Protein AF-A0A7S1X6E5-F1 (afdb_monomer_lite)

Structure (mmCIF, N/CA/C/O backbone):
data_AF-A0A7S1X6E5-F1
#
_entry.id   AF-A0A7S1X6E5-F1
#
loop_
_atom_site.group_PDB
_atom_site.id
_atom_site.type_symbol
_atom_site.label_atom_id
_atom_s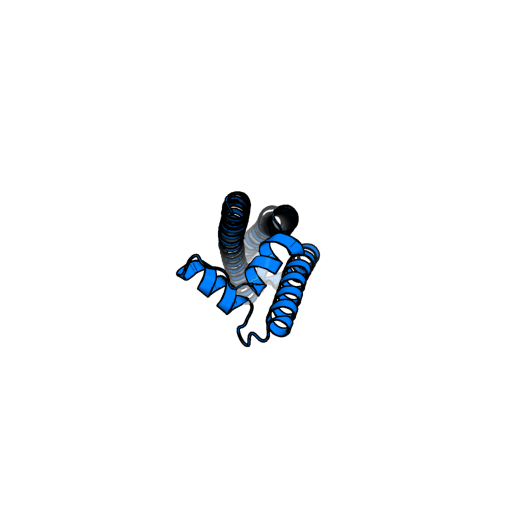ite.label_alt_id
_atom_site.label_comp_id
_atom_site.label_asym_id
_atom_site.label_entity_id
_atom_site.label_seq_id
_atom_site.pdbx_PDB_ins_code
_atom_site.Cartn_x
_atom_site.Cartn_y
_atom_site.Cartn_z
_atom_site.occupancy
_atom_site.B_iso_or_equiv
_atom_site.auth_seq_id
_atom_site.auth_comp_id
_atom_site.auth_asym_id
_atom_site.auth_atom_id
_atom_site.pdbx_PDB_model_num
ATOM 1 N N . ALA A 1 1 ? -12.895 2.645 -1.079 1.00 77.62 1 ALA A N 1
ATOM 2 C CA . ALA A 1 1 ? -11.666 2.119 -0.447 1.00 77.62 1 ALA A CA 1
ATOM 3 C C . ALA A 1 1 ? -11.261 0.731 -0.968 1.00 77.62 1 ALA A C 1
ATOM 5 O O . ALA A 1 1 ? -10.376 0.676 -1.809 1.00 77.62 1 ALA A O 1
ATOM 6 N N . GLN A 1 2 ? -11.901 -0.381 -0.567 1.00 82.31 2 GLN A N 1
ATOM 7 C CA . GLN A 1 2 ? -11.442 -1.741 -0.936 1.00 82.31 2 GLN A CA 1
ATOM 8 C C . GLN A 1 2 ? -11.396 -1.995 -2.454 1.00 82.31 2 GLN A C 1
ATOM 10 O O . GLN A 1 2 ? -10.388 -2.471 -2.970 1.00 82.31 2 GLN A O 1
ATOM 15 N N . GLN A 1 3 ? -12.449 -1.619 -3.186 1.00 83.88 3 GLN A N 1
ATOM 16 C CA . GLN A 1 3 ? -12.477 -1.740 -4.651 1.00 83.88 3 GLN A CA 1
ATOM 17 C C . GLN A 1 3 ? -11.415 -0.861 -5.332 1.00 83.88 3 GLN A C 1
ATOM 19 O O . GLN A 1 3 ? -10.793 -1.283 -6.303 1.00 83.88 3 GLN A O 1
ATOM 24 N N . GLN A 1 4 ? -11.174 0.345 -4.807 1.00 88.50 4 GLN A N 1
ATOM 25 C CA . GLN A 1 4 ? -10.169 1.271 -5.344 1.00 88.50 4 GLN A CA 1
ATOM 26 C C . GLN A 1 4 ? -8.751 0.731 -5.138 1.00 88.50 4 GLN A C 1
ATOM 28 O O . GLN A 1 4 ? -7.980 0.687 -6.092 1.00 88.50 4 GLN A O 1
ATOM 33 N N . TRP A 1 5 ? -8.442 0.243 -3.932 1.00 90.31 5 TRP A N 1
ATOM 34 C CA . TRP A 1 5 ? -7.178 -0.429 -3.633 1.00 90.31 5 TRP A CA 1
ATOM 35 C C . TRP A 1 5 ? -6.959 -1.650 -4.528 1.00 90.31 5 TRP A C 1
ATOM 37 O O . TRP A 1 5 ? -5.914 -1.761 -5.166 1.00 90.31 5 TRP A O 1
ATOM 47 N N . GLY A 1 6 ? -7.968 -2.519 -4.649 1.00 90.31 6 GLY A N 1
ATOM 48 C CA . GLY A 1 6 ? -7.906 -3.690 -5.525 1.00 90.31 6 GLY A CA 1
ATOM 49 C C . GLY A 1 6 ? -7.638 -3.316 -6.984 1.00 90.31 6 GLY A C 1
ATOM 50 O O . GLY A 1 6 ? -6.758 -3.894 -7.616 1.00 90.31 6 GLY A O 1
ATOM 51 N N . ALA A 1 7 ? -8.322 -2.294 -7.505 1.00 92.25 7 ALA A N 1
ATOM 52 C CA . ALA A 1 7 ? -8.106 -1.807 -8.865 1.00 92.25 7 ALA A CA 1
ATOM 53 C C . ALA A 1 7 ? -6.710 -1.185 -9.064 1.00 92.25 7 ALA A C 1
ATOM 55 O O . ALA A 1 7 ? -6.088 -1.391 -10.107 1.00 92.25 7 ALA A O 1
ATOM 56 N N . ALA A 1 8 ? -6.200 -0.430 -8.086 1.00 92.88 8 ALA A N 1
ATOM 57 C CA . ALA A 1 8 ? -4.856 0.141 -8.146 1.00 92.88 8 ALA A CA 1
ATOM 58 C C . ALA A 1 8 ? -3.782 -0.955 -8.139 1.00 92.88 8 ALA A C 1
ATOM 60 O O . ALA A 1 8 ? -2.893 -0.943 -8.992 1.00 92.88 8 ALA A O 1
ATOM 61 N N . MET A 1 9 ? -3.905 -1.937 -7.245 1.00 93.62 9 MET A N 1
ATOM 62 C CA . MET A 1 9 ? -2.971 -3.058 -7.169 1.00 93.62 9 MET A CA 1
ATOM 63 C C . MET A 1 9 ? -3.043 -3.954 -8.402 1.00 93.62 9 MET A C 1
ATOM 65 O O . MET A 1 9 ? -1.997 -4.348 -8.902 1.00 93.62 9 MET A O 1
ATOM 69 N N . ALA A 1 10 ? -4.227 -4.179 -8.978 1.00 94.56 10 ALA A N 1
ATOM 70 C CA . ALA A 1 10 ? -4.359 -4.909 -10.239 1.00 94.56 10 ALA A CA 1
ATOM 71 C C . ALA A 1 10 ? -3.573 -4.243 -11.382 1.00 94.56 10 ALA A C 1
ATOM 73 O O . ALA A 1 10 ? -2.907 -4.927 -12.154 1.00 94.56 10 ALA A O 1
ATOM 74 N N . ARG A 1 11 ? -3.577 -2.904 -11.466 1.00 93.62 11 ARG A N 1
ATOM 75 C CA . ARG A 1 11 ? -2.778 -2.165 -12.464 1.00 93.62 11 ARG A CA 1
ATOM 76 C C . ARG A 1 11 ? -1.276 -2.309 -12.234 1.00 93.62 11 ARG A C 1
ATOM 78 O O . ARG A 1 11 ? -0.522 -2.405 -13.199 1.00 93.62 11 ARG A O 1
ATOM 85 N N . VAL A 1 12 ? -0.845 -2.303 -10.974 1.00 93.50 12 VAL A N 1
ATOM 86 C CA . VAL A 1 12 ? 0.561 -2.513 -10.604 1.00 93.50 12 VAL A CA 1
ATOM 87 C C . VAL A 1 12 ? 0.990 -3.938 -10.960 1.00 93.50 12 VAL A C 1
ATOM 89 O O . VAL A 1 12 ? 1.981 -4.118 -11.663 1.00 93.50 12 VAL A O 1
ATOM 92 N N . SER A 1 13 ? 0.206 -4.939 -10.560 1.00 94.25 13 SER A N 1
ATOM 93 C CA . SER A 1 13 ? 0.445 -6.349 -10.877 1.00 94.25 13 SER A CA 1
ATOM 94 C C . SER A 1 13 ? 0.489 -6.601 -12.379 1.00 94.25 13 SER A C 1
ATOM 96 O O . SER A 1 13 ? 1.370 -7.315 -12.846 1.00 94.25 13 SER A O 1
ATOM 98 N N . GLU A 1 14 ? -0.400 -5.973 -13.149 1.00 95.31 14 GLU A N 1
ATOM 99 C CA . GLU A 1 14 ? -0.394 -6.090 -14.605 1.00 95.31 14 GLU A CA 1
ATOM 100 C C . GLU A 1 14 ? 0.908 -5.558 -15.211 1.00 95.31 14 GLU A C 1
ATOM 102 O O . GLU A 1 14 ? 1.499 -6.190 -16.083 1.00 95.31 14 GLU A O 1
ATOM 107 N N . LYS A 1 15 ? 1.428 -4.434 -14.709 1.00 93.69 15 LYS A N 1
ATOM 108 C CA . LYS A 1 15 ? 2.708 -3.890 -15.181 1.00 93.69 15 LYS A CA 1
ATOM 109 C C . LYS A 1 15 ? 3.893 -4.785 -14.825 1.00 93.69 15 LYS A C 1
ATOM 111 O O . LYS A 1 15 ? 4.789 -4.938 -15.652 1.00 93.69 15 LYS A O 1
ATOM 116 N N . TRP A 1 16 ? 3.879 -5.430 -13.662 1.00 93.50 16 TRP A N 1
ATOM 117 C CA . TRP A 1 16 ? 4.898 -6.422 -13.305 1.00 93.50 16 TRP A CA 1
ATOM 118 C C . TRP A 1 16 ? 4.792 -7.715 -14.103 1.00 93.50 16 TRP A C 1
ATOM 120 O O . TRP A 1 16 ? 5.817 -8.304 -14.434 1.00 93.50 16 TRP A O 1
ATOM 130 N N . ARG A 1 17 ? 3.578 -8.120 -14.483 1.00 93.75 17 ARG A N 1
ATOM 131 C CA . ARG A 1 17 ? 3.357 -9.241 -15.399 1.00 93.75 17 ARG A CA 1
ATOM 132 C C . ARG A 1 17 ? 3.916 -8.940 -16.789 1.00 93.75 17 ARG A C 1
ATOM 134 O O . ARG A 1 17 ? 4.569 -9.795 -17.375 1.00 93.75 17 ARG A O 1
ATOM 141 N N . VAL A 1 18 ? 3.719 -7.718 -17.287 1.00 94.06 18 VAL A N 1
ATOM 142 C CA . VAL A 1 18 ? 4.334 -7.262 -18.543 1.00 94.06 18 VAL A CA 1
ATOM 143 C C . VAL A 1 18 ? 5.860 -7.277 -18.440 1.00 94.06 18 VAL A C 1
ATOM 145 O O . VAL A 1 18 ? 6.508 -7.803 -19.336 1.00 94.06 18 VAL A O 1
ATOM 148 N N . LEU A 1 19 ? 6.441 -6.776 -17.342 1.00 93.31 19 LEU A N 1
ATOM 149 C CA . LEU A 1 19 ? 7.891 -6.852 -17.122 1.00 93.31 19 LEU A CA 1
ATOM 150 C C . LEU A 1 19 ? 8.387 -8.306 -17.119 1.00 93.31 19 LEU A C 1
ATOM 152 O O . LEU A 1 19 ? 9.386 -8.598 -17.762 1.00 93.31 19 LEU A O 1
ATOM 156 N N . ALA A 1 20 ? 7.675 -9.225 -16.464 1.00 92.62 20 ALA A N 1
ATOM 157 C CA . ALA A 1 20 ? 8.031 -10.642 -16.484 1.00 92.62 20 ALA A CA 1
ATOM 158 C C . ALA A 1 20 ? 8.052 -11.222 -17.911 1.00 92.62 20 ALA A C 1
ATOM 160 O O . ALA A 1 20 ? 8.963 -11.976 -18.236 1.00 92.62 20 ALA A O 1
ATOM 161 N N . GLY A 1 21 ? 7.104 -10.831 -18.771 1.00 92.62 21 GLY A N 1
ATOM 162 C CA . GLY A 1 21 ? 7.115 -11.200 -20.192 1.00 92.62 21 GLY A CA 1
ATOM 163 C C . GLY A 1 21 ? 8.331 -10.641 -20.935 1.00 92.62 21 GLY A C 1
ATOM 164 O O . GLY A 1 21 ? 9.054 -11.392 -21.577 1.00 92.62 21 GLY A O 1
ATOM 165 N N . VAL A 1 22 ? 8.637 -9.352 -20.753 1.00 92.00 22 VAL A N 1
ATOM 166 C CA . VAL A 1 22 ? 9.807 -8.709 -21.386 1.00 92.00 22 VAL A CA 1
ATOM 167 C C . VAL A 1 22 ? 11.126 -9.363 -20.957 1.00 92.00 22 VAL A C 1
ATOM 169 O O . VAL A 1 22 ? 12.051 -9.469 -21.762 1.00 92.00 22 VAL A O 1
ATOM 172 N N . LEU A 1 23 ? 11.230 -9.812 -19.702 1.00 92.12 23 LEU A N 1
ATOM 173 C CA . LEU A 1 23 ? 12.399 -10.547 -19.211 1.00 92.12 23 LEU A CA 1
ATOM 174 C C . LEU A 1 23 ? 12.542 -11.908 -19.905 1.00 92.12 23 LEU A C 1
ATOM 176 O O . LEU A 1 23 ? 13.645 -12.259 -20.324 1.00 92.12 23 LEU A O 1
ATOM 180 N N . GLN A 1 24 ? 11.435 -12.631 -20.091 1.00 90.94 24 GLN A N 1
ATOM 181 C CA . GLN A 1 24 ? 11.423 -13.901 -20.822 1.00 90.94 24 GLN A CA 1
ATOM 182 C C . GLN A 1 24 ? 11.818 -13.719 -22.292 1.00 90.94 24 GLN A C 1
ATOM 184 O O . GLN A 1 24 ? 12.614 -14.506 -22.800 1.00 90.94 24 GLN A O 1
ATOM 189 N N . ASP A 1 25 ? 11.348 -12.651 -22.943 1.00 90.31 25 ASP A N 1
ATOM 190 C CA . ASP A 1 25 ? 11.708 -12.328 -24.331 1.00 90.31 25 ASP A CA 1
ATOM 191 C C . ASP A 1 25 ? 13.217 -12.070 -24.498 1.00 90.31 25 ASP A C 1
ATOM 193 O O . ASP A 1 25 ? 13.788 -12.336 -25.554 1.00 90.31 25 ASP A O 1
ATOM 197 N N . HIS A 1 26 ? 13.887 -11.599 -23.441 1.00 88.00 26 HIS A N 1
ATOM 198 C CA . HIS A 1 26 ? 15.342 -11.403 -23.396 1.00 88.00 26 HIS A CA 1
ATOM 199 C C . HIS A 1 26 ? 16.107 -12.625 -22.854 1.00 88.00 26 HIS A C 1
ATOM 201 O O . HIS A 1 26 ? 17.291 -12.512 -22.539 1.00 88.00 26 HIS A O 1
ATOM 207 N N . ALA A 1 27 ? 15.447 -13.783 -22.733 1.00 87.75 27 ALA A N 1
ATOM 208 C CA . ALA A 1 27 ? 15.997 -15.026 -22.187 1.00 87.75 27 ALA A CA 1
ATOM 209 C C . ALA A 1 27 ? 16.574 -14.895 -20.759 1.00 87.75 27 ALA A C 1
ATOM 211 O O . ALA A 1 27 ? 17.464 -15.652 -20.365 1.00 87.75 27 ALA A O 1
ATOM 212 N N . LEU A 1 28 ? 16.060 -13.949 -19.965 1.00 85.12 28 LEU A N 1
ATOM 213 C CA . LEU A 1 28 ? 16.429 -13.786 -18.560 1.00 85.12 28 LEU A CA 1
ATOM 214 C C . LEU A 1 28 ? 15.551 -14.680 -17.677 1.00 85.12 28 LEU A C 1
ATOM 216 O O . LEU A 1 28 ? 14.327 -14.699 -17.799 1.00 85.12 28 LEU A O 1
ATOM 220 N N . THR A 1 29 ? 16.175 -15.400 -16.743 1.00 85.81 29 THR A N 1
ATOM 221 C CA . THR A 1 29 ? 15.478 -16.252 -15.759 1.00 85.81 29 THR A CA 1
ATOM 222 C C . THR A 1 29 ? 15.172 -15.527 -14.446 1.00 85.81 29 THR A C 1
ATOM 224 O O . THR A 1 29 ? 14.626 -16.129 -13.520 1.00 85.81 29 THR A O 1
ATOM 227 N N . SER A 1 30 ? 15.564 -14.258 -14.323 1.00 88.69 30 SER A N 1
ATOM 228 C CA . SER A 1 30 ? 15.364 -13.444 -13.127 1.00 88.69 30 SER A CA 1
ATOM 229 C C . SER A 1 30 ? 13.913 -12.980 -12.995 1.00 88.69 30 SER A C 1
ATOM 231 O O . SER A 1 30 ? 13.207 -12.714 -13.967 1.00 88.69 30 SER A O 1
ATOM 233 N N . SER A 1 31 ? 13.446 -12.871 -11.754 1.00 92.06 31 SER A N 1
ATOM 234 C CA . SER A 1 31 ? 12.139 -12.282 -11.459 1.00 92.06 31 SER A CA 1
ATOM 235 C C . SER A 1 31 ? 12.179 -10.748 -11.566 1.00 92.06 31 SER A C 1
ATOM 237 O O . SER A 1 31 ? 13.219 -10.141 -11.294 1.00 92.06 31 SER A O 1
ATOM 239 N N . PRO A 1 32 ? 11.037 -10.084 -11.839 1.00 92.38 32 PRO A N 1
ATOM 240 C CA . PRO A 1 32 ? 10.933 -8.622 -11.813 1.00 92.38 32 PRO A CA 1
ATOM 241 C C . PRO A 1 32 ? 11.480 -7.979 -10.531 1.00 92.38 32 PRO A C 1
ATOM 243 O O . PRO A 1 32 ? 12.107 -6.924 -10.576 1.00 92.38 32 PRO A O 1
ATOM 246 N N . GLN A 1 33 ? 11.269 -8.626 -9.380 1.00 93.44 33 GLN A N 1
ATOM 247 C CA . GLN A 1 33 ? 11.783 -8.156 -8.095 1.00 93.44 33 GLN A CA 1
ATOM 248 C C . GLN A 1 33 ? 13.312 -8.216 -8.041 1.00 93.44 33 GLN A C 1
ATOM 250 O O . GLN A 1 33 ? 13.936 -7.259 -7.595 1.00 93.44 33 GLN A O 1
ATOM 255 N N . GLN A 1 34 ? 13.916 -9.318 -8.493 1.00 93.44 34 GLN A N 1
ATOM 256 C CA . GLN A 1 34 ? 15.373 -9.466 -8.520 1.00 93.44 34 GLN A CA 1
ATOM 257 C C . GLN A 1 34 ? 16.019 -8.425 -9.435 1.00 93.44 34 GLN A C 1
ATOM 259 O O . GLN A 1 34 ? 16.996 -7.802 -9.043 1.00 93.44 34 GLN A O 1
ATOM 264 N N . GLU A 1 35 ? 15.438 -8.168 -10.605 1.00 93.94 35 GLU A N 1
ATOM 265 C CA . GLU A 1 35 ? 15.925 -7.144 -11.537 1.00 93.94 35 GLU A CA 1
ATOM 266 C C . GLU A 1 35 ? 15.856 -5.729 -10.948 1.00 93.94 35 GLU A C 1
ATOM 268 O O . GLU A 1 35 ? 16.817 -4.967 -11.037 1.00 93.94 35 GLU A O 1
ATOM 273 N N . LEU A 1 36 ? 14.753 -5.382 -10.277 1.00 94.56 36 LEU A N 1
ATOM 274 C CA . LEU A 1 36 ? 14.630 -4.094 -9.587 1.00 94.56 36 LEU A CA 1
ATOM 275 C C . LEU A 1 36 ? 15.609 -3.969 -8.411 1.00 94.56 36 LEU A C 1
ATOM 277 O O . LEU A 1 36 ? 16.166 -2.894 -8.199 1.00 94.56 36 LEU A O 1
ATOM 281 N N . MET A 1 37 ? 15.849 -5.051 -7.669 1.00 94.69 37 MET A N 1
ATOM 282 C CA . MET A 1 37 ? 16.844 -5.075 -6.592 1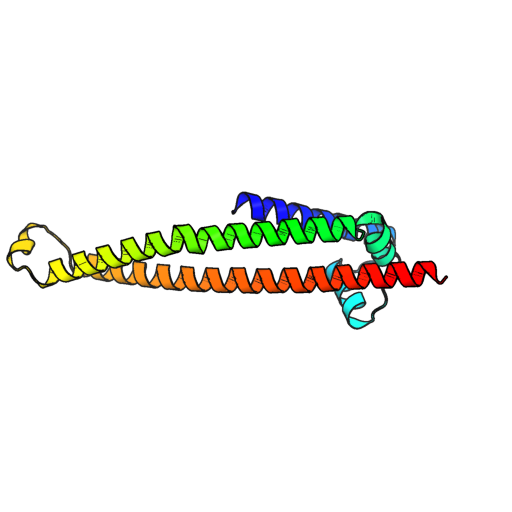.00 94.69 37 MET A CA 1
ATOM 283 C C . MET A 1 37 ? 18.271 -4.954 -7.133 1.00 94.69 37 MET A C 1
ATOM 285 O O . MET A 1 37 ? 19.077 -4.224 -6.560 1.00 94.69 37 MET A O 1
ATOM 289 N N . ASN A 1 38 ? 18.573 -5.604 -8.257 1.00 93.25 38 ASN A N 1
ATOM 290 C CA . ASN A 1 38 ? 19.857 -5.474 -8.938 1.00 93.25 38 ASN A CA 1
ATOM 291 C C . ASN A 1 38 ? 20.072 -4.038 -9.420 1.00 93.25 38 ASN A C 1
ATOM 293 O O . ASN A 1 38 ? 21.147 -3.486 -9.197 1.00 93.25 38 ASN A O 1
ATOM 297 N N . LEU A 1 39 ? 19.050 -3.401 -10.000 1.00 94.69 39 LEU A N 1
ATOM 298 C CA . LEU A 1 39 ? 19.095 -1.984 -10.367 1.00 94.69 39 LEU A CA 1
ATOM 299 C C . LEU A 1 39 ? 19.317 -1.088 -9.142 1.00 94.69 39 LEU A C 1
ATOM 301 O O . LEU A 1 39 ? 20.123 -0.165 -9.197 1.00 94.69 39 LEU A O 1
ATOM 305 N N . LEU A 1 40 ? 18.637 -1.365 -8.028 1.00 94.69 40 LEU A N 1
ATOM 306 C CA . LEU A 1 40 ? 18.806 -0.609 -6.787 1.00 94.69 40 LEU A CA 1
ATOM 307 C C . LEU A 1 40 ? 20.232 -0.730 -6.224 1.00 94.69 40 LEU A C 1
ATOM 309 O O . LEU A 1 40 ? 20.773 0.258 -5.738 1.00 94.69 40 LEU A O 1
ATOM 313 N N . ALA A 1 41 ? 20.827 -1.924 -6.282 1.00 93.81 41 ALA A N 1
ATOM 314 C CA . ALA A 1 41 ? 22.148 -2.197 -5.720 1.00 93.81 41 ALA A CA 1
ATOM 315 C C . ALA A 1 41 ? 23.304 -1.755 -6.631 1.00 93.81 41 ALA A C 1
ATOM 317 O O . ALA A 1 41 ? 24.307 -1.242 -6.145 1.00 93.81 41 ALA A O 1
ATOM 318 N N . SER A 1 42 ? 23.179 -1.975 -7.941 1.00 90.94 42 SER A N 1
ATOM 319 C CA . SER A 1 42 ? 24.256 -1.736 -8.912 1.00 90.94 42 SER A CA 1
ATOM 320 C C . SER A 1 42 ? 24.144 -0.401 -9.647 1.00 90.94 42 SER A C 1
ATOM 322 O O . SER A 1 42 ? 25.121 0.041 -10.242 1.00 90.94 42 SER A O 1
ATOM 324 N N . GLY A 1 43 ? 22.964 0.226 -9.656 1.00 89.06 43 GLY A N 1
ATOM 325 C CA . GLY A 1 43 ? 22.665 1.389 -10.495 1.00 89.06 43 GLY A CA 1
ATOM 326 C C . GLY A 1 43 ? 22.515 1.070 -11.988 1.00 89.06 43 GLY A C 1
ATOM 327 O O . GLY A 1 43 ? 22.082 1.934 -12.743 1.00 89.06 43 GLY A O 1
ATOM 328 N N . MET A 1 44 ? 22.807 -0.163 -12.414 1.00 87.69 44 MET A N 1
ATOM 329 C CA . MET A 1 44 ? 22.835 -0.568 -13.818 1.00 87.69 44 MET A CA 1
ATOM 330 C C . MET A 1 44 ? 21.627 -1.459 -14.144 1.00 87.69 44 MET A C 1
ATOM 332 O O . MET A 1 44 ? 21.516 -2.560 -13.599 1.00 87.69 44 MET A O 1
ATOM 336 N N . PRO A 1 45 ? 20.698 -1.030 -15.019 1.00 91.44 45 PRO A N 1
ATOM 337 C CA . PRO A 1 45 ? 19.589 -1.879 -15.442 1.00 91.44 45 PRO A CA 1
ATOM 338 C C . PRO A 1 45 ? 20.048 -2.907 -16.483 1.00 91.44 45 PRO A C 1
ATOM 340 O O . PRO A 1 45 ? 20.889 -2.615 -17.334 1.00 91.44 45 PRO A O 1
ATOM 343 N N . SER A 1 46 ? 19.425 -4.088 -16.491 1.00 91.19 46 SER A N 1
ATOM 344 C CA . SER A 1 46 ? 19.507 -4.990 -17.644 1.00 91.19 46 SER A CA 1
ATOM 345 C C . SER A 1 46 ? 18.874 -4.345 -18.884 1.00 91.19 46 SER A C 1
ATOM 347 O O . SER A 1 46 ? 18.021 -3.461 -18.770 1.00 91.19 46 SER A O 1
ATOM 349 N N . ALA A 1 47 ? 19.248 -4.794 -20.087 1.00 90.00 47 ALA A N 1
ATOM 350 C CA . ALA A 1 47 ? 18.680 -4.266 -21.335 1.00 90.00 47 ALA A CA 1
ATOM 351 C C . ALA A 1 47 ? 17.142 -4.387 -21.373 1.00 90.00 47 ALA A C 1
ATOM 353 O O . ALA A 1 47 ? 16.448 -3.447 -21.767 1.00 90.00 47 ALA A O 1
ATOM 354 N N . ALA A 1 48 ? 16.615 -5.506 -20.867 1.00 91.56 48 ALA A N 1
ATOM 355 C CA . ALA A 1 48 ? 15.186 -5.761 -20.734 1.00 91.56 48 ALA A CA 1
ATOM 356 C C . ALA A 1 48 ? 14.507 -4.769 -19.774 1.00 91.56 48 ALA A C 1
ATOM 358 O O . ALA A 1 48 ? 13.491 -4.156 -20.113 1.00 91.56 48 ALA A O 1
ATOM 359 N N . LEU A 1 49 ? 15.094 -4.560 -18.588 1.00 92.69 49 LEU A N 1
ATOM 360 C CA . LEU A 1 49 ? 14.569 -3.620 -17.601 1.00 92.69 49 LEU A CA 1
ATOM 361 C C . LEU A 1 49 ? 14.655 -2.174 -18.104 1.00 92.69 49 LEU A C 1
ATOM 363 O O . LEU A 1 49 ? 13.703 -1.414 -17.943 1.00 92.69 49 LEU A O 1
ATOM 367 N N . LEU A 1 50 ? 15.747 -1.798 -18.772 1.00 92.25 50 LEU A N 1
ATOM 368 C CA . LEU A 1 50 ? 15.910 -0.482 -19.385 1.00 92.25 50 LEU A CA 1
ATOM 369 C C . LEU A 1 50 ? 14.844 -0.230 -20.458 1.00 92.25 50 LEU A C 1
ATOM 371 O O . LEU A 1 50 ? 14.235 0.845 -20.482 1.00 92.25 50 LEU A O 1
ATOM 375 N N . HIS A 1 51 ? 14.586 -1.207 -21.331 1.00 91.12 51 HIS A N 1
ATOM 376 C CA . HIS A 1 51 ? 13.527 -1.118 -22.335 1.00 91.12 51 HIS A CA 1
ATOM 377 C C . HIS A 1 51 ? 12.151 -0.947 -21.679 1.00 91.12 51 HIS A C 1
ATOM 379 O O . HIS A 1 51 ? 11.396 -0.036 -22.027 1.00 91.12 51 HIS A O 1
ATOM 385 N N . PHE A 1 52 ? 11.845 -1.757 -20.665 1.00 94.00 52 PHE A N 1
ATOM 386 C CA . PHE A 1 52 ? 10.589 -1.643 -19.934 1.00 94.00 52 PHE A CA 1
ATOM 387 C C . PHE A 1 52 ? 10.429 -0.269 -19.265 1.00 94.00 52 PHE A C 1
ATOM 389 O O . PHE A 1 52 ? 9.398 0.384 -19.439 1.00 94.00 52 PHE A O 1
ATOM 396 N N . LEU A 1 53 ? 11.445 0.198 -18.534 1.00 93.38 53 LEU A N 1
ATOM 397 C CA . LEU A 1 53 ? 11.402 1.454 -17.785 1.00 93.38 53 LEU A CA 1
ATOM 398 C C . LEU A 1 53 ? 11.317 2.684 -18.692 1.00 93.38 53 LEU A C 1
ATOM 400 O O . LEU A 1 53 ? 10.582 3.614 -18.366 1.00 93.38 53 LEU A O 1
ATOM 404 N N . SER A 1 54 ? 12.011 2.684 -19.831 1.00 88.94 54 SER A N 1
ATOM 405 C CA . SER A 1 54 ? 12.025 3.832 -20.748 1.00 88.94 54 SER A CA 1
ATOM 406 C C . SER A 1 54 ? 10.858 3.843 -21.740 1.00 88.94 54 SER A C 1
ATOM 408 O O . SER A 1 54 ? 10.295 4.906 -21.991 1.00 88.94 54 SER A O 1
ATOM 410 N N . SER A 1 55 ? 10.453 2.685 -22.273 1.00 86.56 55 SER A N 1
ATOM 411 C CA . SER A 1 55 ? 9.478 2.608 -23.373 1.00 86.56 55 SER A CA 1
ATOM 412 C C . SER A 1 55 ? 8.093 2.105 -22.954 1.00 86.56 55 SER A C 1
ATOM 414 O O . SER A 1 55 ? 7.093 2.593 -23.471 1.00 86.56 55 SER A O 1
ATOM 416 N N . THR A 1 56 ? 7.997 1.151 -22.020 1.00 89.69 56 THR A N 1
ATOM 417 C CA . THR A 1 56 ? 6.713 0.493 -21.687 1.00 89.69 56 THR A CA 1
ATOM 418 C C . THR A 1 56 ? 6.013 1.106 -20.472 1.00 89.69 56 THR A C 1
ATOM 420 O O . THR A 1 56 ? 4.791 1.303 -20.463 1.00 89.69 56 THR A O 1
ATOM 423 N N . LEU A 1 57 ? 6.772 1.374 -19.410 1.00 93.25 57 LEU A N 1
ATOM 424 C CA . LEU A 1 57 ? 6.281 2.041 -18.211 1.00 93.25 57 LEU A CA 1
ATOM 425 C C . LEU A 1 57 ? 6.439 3.555 -18.355 1.00 93.25 57 LEU A C 1
ATOM 427 O O . LEU A 1 57 ? 5.449 4.285 -18.266 1.00 93.25 57 LEU A O 1
ATOM 431 N N . GLY A 1 58 ? 7.668 4.011 -18.602 1.00 93.38 58 GLY A N 1
ATOM 432 C CA . GLY A 1 58 ? 7.998 5.416 -18.793 1.00 93.38 58 GLY A CA 1
ATOM 433 C C . GLY A 1 58 ? 7.702 6.298 -17.577 1.00 93.38 58 GLY A C 1
ATOM 434 O O . GLY A 1 58 ? 7.131 5.887 -16.560 1.00 93.38 58 GLY A O 1
ATOM 435 N N . GLU A 1 59 ? 8.052 7.574 -17.704 1.00 94.44 59 GLU A N 1
ATOM 436 C CA . GLU A 1 59 ? 7.807 8.572 -16.662 1.00 94.44 59 GLU A CA 1
ATOM 437 C C . GLU A 1 59 ? 6.300 8.772 -16.423 1.00 94.44 59 GLU A C 1
ATOM 439 O O . GLU A 1 59 ? 5.814 8.725 -15.290 1.00 94.44 59 GLU A O 1
ATOM 444 N N . ALA A 1 60 ? 5.534 8.939 -17.5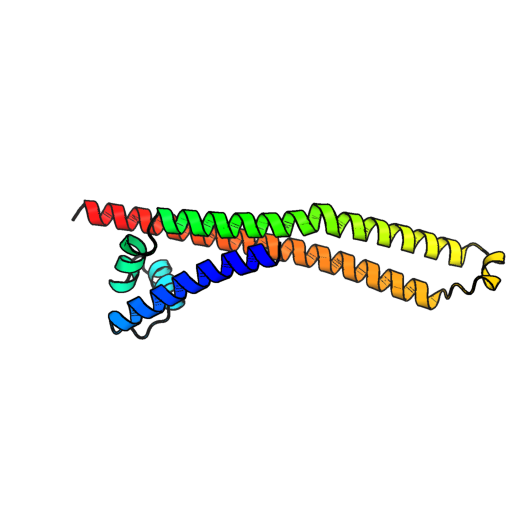05 1.00 93.81 60 ALA A N 1
ATOM 445 C CA . ALA A 1 60 ? 4.098 9.190 -17.436 1.00 93.81 60 ALA A CA 1
ATOM 446 C C . ALA A 1 60 ? 3.325 8.006 -16.833 1.00 93.81 60 ALA A C 1
ATOM 448 O O . ALA A 1 60 ? 2.416 8.215 -16.025 1.00 93.81 60 ALA A O 1
ATOM 449 N N . GLY A 1 61 ? 3.677 6.765 -17.193 1.00 94.25 61 GLY A N 1
ATOM 450 C CA . GLY A 1 61 ? 3.051 5.574 -16.620 1.00 94.25 61 GLY A CA 1
ATOM 451 C C . GLY A 1 61 ? 3.402 5.401 -15.145 1.00 94.25 61 GLY A C 1
ATOM 452 O O . GLY A 1 61 ? 2.506 5.139 -14.343 1.00 94.25 61 GLY A O 1
ATOM 453 N N . THR A 1 62 ? 4.656 5.660 -14.765 1.00 95.69 62 THR A N 1
ATOM 454 C CA . THR A 1 62 ? 5.092 5.627 -13.359 1.00 95.69 62 THR A CA 1
ATOM 455 C C . THR A 1 62 ? 4.337 6.645 -12.509 1.00 95.69 62 THR A C 1
ATOM 457 O O . THR A 1 62 ? 3.774 6.278 -11.479 1.00 95.69 62 THR A O 1
ATOM 460 N N . LYS A 1 63 ? 4.219 7.902 -12.965 1.00 96.31 63 LYS A N 1
ATOM 461 C CA . LYS A 1 63 ? 3.441 8.939 -12.260 1.00 96.31 63 LYS A CA 1
ATOM 462 C C . LYS A 1 63 ? 1.966 8.556 -12.114 1.00 96.31 63 LYS A C 1
ATOM 464 O O . LYS A 1 63 ? 1.377 8.768 -11.055 1.00 96.31 63 LYS A O 1
ATOM 469 N N . LYS A 1 64 ? 1.362 7.974 -13.158 1.00 96.00 64 LYS A N 1
ATOM 470 C CA . LYS A 1 64 ? -0.035 7.506 -13.121 1.00 96.00 64 LYS A CA 1
ATOM 471 C C . LYS A 1 64 ? -0.237 6.380 -12.104 1.00 96.00 64 LYS A C 1
ATOM 473 O O . LYS A 1 64 ? -1.199 6.441 -11.340 1.00 96.00 64 LYS A O 1
ATOM 478 N N . LEU A 1 65 ? 0.653 5.384 -12.068 1.00 96.06 65 LEU A N 1
ATOM 479 C CA . LEU A 1 65 ? 0.595 4.306 -11.074 1.00 96.06 65 LEU A CA 1
ATOM 480 C C . LEU A 1 65 ? 0.791 4.846 -9.660 1.00 96.06 65 LEU A C 1
ATOM 482 O O . LEU A 1 65 ? -0.038 4.567 -8.798 1.00 96.06 65 LEU A O 1
ATOM 486 N N . ALA A 1 66 ? 1.815 5.677 -9.451 1.00 96.69 66 ALA A N 1
ATOM 487 C CA . ALA A 1 66 ? 2.100 6.294 -8.161 1.00 96.69 66 ALA A CA 1
ATOM 488 C C . ALA A 1 66 ? 0.876 7.049 -7.627 1.00 96.69 66 ALA A C 1
ATOM 490 O O . ALA A 1 66 ? 0.428 6.787 -6.516 1.00 96.69 66 ALA A O 1
ATOM 491 N N . LYS A 1 67 ? 0.255 7.900 -8.456 1.00 96.50 67 LYS A N 1
ATOM 492 C CA . LYS A 1 67 ? -0.970 8.630 -8.094 1.00 96.50 67 LYS A CA 1
ATOM 493 C C . LYS A 1 67 ? -2.152 7.696 -7.810 1.00 96.50 67 LYS A C 1
ATOM 495 O O . LYS A 1 67 ? -2.926 7.945 -6.889 1.00 96.50 67 LYS A O 1
ATOM 500 N N . SER A 1 68 ? -2.318 6.627 -8.592 1.00 96.31 68 SER A N 1
ATOM 501 C CA . SER A 1 68 ? -3.399 5.651 -8.390 1.00 96.31 68 SER A CA 1
ATOM 502 C C . SER A 1 68 ? -3.252 4.890 -7.070 1.00 96.31 68 SER A C 1
ATOM 504 O O . SER A 1 68 ? -4.254 4.649 -6.400 1.00 96.31 68 SER A O 1
ATOM 506 N N . VAL A 1 69 ? -2.030 4.503 -6.700 1.00 96.56 69 VAL A N 1
ATOM 507 C CA . VAL A 1 69 ? -1.751 3.827 -5.426 1.00 96.56 69 VAL A CA 1
ATOM 508 C C . VAL A 1 69 ? -1.910 4.811 -4.270 1.00 96.56 69 VAL A C 1
ATOM 510 O O . VAL A 1 69 ? -2.648 4.522 -3.334 1.00 96.56 69 VAL A O 1
ATOM 513 N N . ASP A 1 70 ? -1.316 6.001 -4.375 1.00 95.94 70 ASP A N 1
ATOM 514 C CA . ASP A 1 70 ? -1.381 7.052 -3.354 1.00 95.94 70 ASP A CA 1
ATOM 515 C C . ASP A 1 70 ? -2.823 7.453 -3.009 1.00 95.94 70 ASP A C 1
ATOM 517 O O . ASP A 1 70 ? -3.223 7.432 -1.847 1.00 95.94 70 ASP A O 1
ATOM 521 N N . SER A 1 71 ? -3.641 7.717 -4.032 1.00 96.00 71 SER A N 1
ATOM 522 C CA . SER A 1 71 ? -5.064 8.030 -3.846 1.00 96.00 71 SER A CA 1
ATOM 523 C C . SER A 1 71 ? -5.847 6.884 -3.206 1.00 96.00 71 SER A C 1
ATOM 525 O O . SER A 1 71 ? -6.741 7.131 -2.402 1.00 96.00 71 SER A O 1
ATOM 527 N N . SER A 1 72 ? -5.500 5.631 -3.511 1.00 95.94 72 SER A N 1
ATOM 528 C CA . SER A 1 72 ? -6.158 4.469 -2.906 1.00 95.94 72 SER A CA 1
ATOM 529 C C . SER A 1 72 ? -5.779 4.300 -1.435 1.00 95.94 72 SER A C 1
ATOM 531 O O . SER A 1 72 ? -6.653 4.005 -0.622 1.00 95.94 72 SER A O 1
ATOM 533 N N . VAL A 1 73 ? -4.510 4.530 -1.079 1.00 95.69 73 VAL A N 1
ATOM 534 C CA . VAL A 1 73 ? -4.053 4.554 0.321 1.00 95.69 73 VAL A CA 1
ATOM 535 C C . VAL A 1 73 ? -4.771 5.656 1.092 1.00 95.69 73 VAL A C 1
ATOM 537 O O . VAL A 1 73 ? -5.312 5.386 2.162 1.00 95.69 73 VAL A O 1
ATOM 540 N N . ASN A 1 74 ? -4.837 6.870 0.538 1.00 95.12 74 ASN A N 1
ATOM 541 C CA . ASN A 1 74 ? -5.516 7.989 1.190 1.00 95.12 74 ASN A CA 1
ATOM 542 C C . ASN A 1 74 ? -7.013 7.703 1.370 1.00 95.12 74 ASN A C 1
ATOM 544 O O . ASN A 1 74 ? -7.533 7.914 2.457 1.00 95.12 74 ASN A O 1
ATOM 548 N N . ALA A 1 75 ? -7.687 7.115 0.376 1.00 95.31 75 ALA A N 1
ATOM 549 C CA . ALA A 1 75 ? -9.095 6.732 0.499 1.00 95.31 75 ALA A CA 1
ATOM 550 C C . ALA A 1 75 ? -9.342 5.667 1.587 1.00 95.31 75 ALA A C 1
ATOM 552 O O . ALA A 1 75 ? -10.381 5.678 2.247 1.00 95.31 75 ALA A O 1
ATOM 553 N N . VAL A 1 76 ? -8.412 4.722 1.781 1.00 95.50 76 VAL A N 1
ATOM 554 C CA . VAL A 1 76 ? -8.474 3.772 2.907 1.00 95.50 76 VAL A CA 1
ATOM 555 C C . VAL A 1 76 ? -8.249 4.508 4.227 1.00 95.50 76 VAL A C 1
ATOM 557 O O . VAL A 1 76 ? -8.999 4.302 5.175 1.00 95.50 76 VAL A O 1
ATOM 560 N N . HIS A 1 77 ? -7.251 5.386 4.289 1.00 94.62 77 HIS A N 1
ATOM 561 C CA . HIS A 1 77 ? -6.925 6.150 5.487 1.00 94.62 77 HIS A CA 1
ATOM 562 C C . HIS A 1 77 ? -8.084 7.059 5.933 1.00 94.62 77 HIS A C 1
ATOM 564 O O . HIS A 1 77 ? -8.467 7.033 7.101 1.00 94.62 77 HIS A O 1
ATOM 570 N N . GLU A 1 78 ? -8.704 7.781 4.998 1.00 95.31 78 GLU A N 1
ATOM 571 C CA . GLU A 1 78 ? -9.897 8.604 5.227 1.00 95.31 78 GLU A CA 1
ATOM 572 C C . GLU A 1 78 ? -11.076 7.770 5.730 1.00 95.31 78 GLU A C 1
ATOM 574 O O . GLU A 1 78 ? -11.743 8.177 6.677 1.00 95.31 78 GLU A O 1
ATOM 579 N N . LEU A 1 79 ? -11.310 6.576 5.170 1.00 95.94 79 LEU A N 1
ATOM 580 C CA . LEU A 1 79 ? -12.358 5.677 5.663 1.00 95.94 79 LEU A CA 1
ATOM 581 C C . LEU A 1 79 ? -12.131 5.295 7.134 1.00 95.94 79 LEU A C 1
ATOM 583 O O . LEU A 1 79 ? -13.061 5.315 7.944 1.00 95.94 79 LEU A O 1
ATOM 587 N N . LEU A 1 80 ? -10.890 4.948 7.483 1.00 95.88 80 LEU A N 1
ATOM 588 C CA . LEU A 1 80 ? -10.537 4.540 8.840 1.00 95.88 80 LEU A CA 1
ATOM 589 C C . LEU A 1 80 ? -10.642 5.701 9.834 1.00 95.88 80 LEU A C 1
ATOM 591 O O . LEU A 1 80 ? -11.073 5.481 10.964 1.00 95.88 80 LEU A O 1
ATOM 595 N N . LEU A 1 81 ? -10.225 6.906 9.441 1.00 95.69 81 LEU A N 1
ATOM 596 C CA . LEU A 1 81 ? -10.204 8.077 10.319 1.00 95.69 81 LEU A CA 1
ATOM 597 C C . LEU A 1 81 ? -11.557 8.771 10.442 1.00 95.69 81 LEU A C 1
ATOM 599 O O . LEU A 1 81 ? -11.944 9.123 11.548 1.00 95.69 81 LEU A O 1
ATOM 603 N N . ASN A 1 82 ? -12.268 8.970 9.334 1.00 96.06 82 ASN A N 1
ATOM 604 C CA . ASN A 1 82 ? -13.455 9.827 9.306 1.00 96.06 82 ASN A CA 1
ATOM 605 C C . ASN A 1 82 ? -14.755 9.057 9.549 1.00 96.06 82 ASN A C 1
ATOM 607 O O . ASN A 1 82 ? -15.774 9.666 9.866 1.00 96.06 82 ASN A O 1
ATOM 611 N N . HIS A 1 83 ? -14.742 7.731 9.391 1.00 95.38 83 HIS A N 1
ATOM 612 C CA . HIS A 1 83 ? -15.947 6.913 9.531 1.00 95.38 83 HIS A CA 1
ATOM 613 C C . HIS A 1 83 ? -15.792 5.835 10.596 1.00 95.38 83 HIS A C 1
ATOM 615 O O . HIS A 1 83 ? -16.596 5.775 11.524 1.00 95.38 83 HIS A O 1
ATOM 621 N N . LEU A 1 84 ? -14.756 4.997 10.499 1.00 95.50 84 LEU A N 1
ATOM 622 C CA . LEU A 1 84 ? -14.641 3.848 11.397 1.00 95.50 84 LEU A CA 1
ATOM 623 C C . LEU A 1 84 ? -14.211 4.241 12.818 1.00 95.50 84 LEU A C 1
ATOM 625 O O . LEU A 1 84 ? -14.780 3.723 13.775 1.00 95.50 84 LEU A O 1
ATOM 629 N N . ALA A 1 85 ? -13.247 5.158 12.969 1.00 95.69 85 ALA A N 1
ATOM 630 C CA . ALA A 1 85 ? -12.817 5.618 14.292 1.00 95.69 85 ALA A CA 1
ATOM 631 C C . ALA A 1 85 ? -13.951 6.293 15.086 1.00 95.69 85 ALA A C 1
ATOM 633 O O . ALA A 1 85 ? -14.221 5.821 16.190 1.00 95.69 85 ALA A O 1
ATOM 634 N N . PRO A 1 86 ? -14.687 7.283 14.540 1.00 96.62 86 PRO A N 1
ATOM 635 C CA . PRO A 1 86 ? -15.756 7.941 15.286 1.00 96.62 86 PRO A CA 1
ATOM 636 C C . PRO A 1 86 ? -16.905 6.985 15.621 1.00 96.62 86 PRO A C 1
ATOM 638 O O . PRO A 1 86 ? -17.449 7.033 16.718 1.00 96.62 86 PRO A O 1
ATOM 641 N N . ALA A 1 87 ? -17.254 6.068 14.708 1.00 96.25 87 ALA A N 1
ATOM 642 C CA . ALA A 1 87 ? -18.293 5.074 14.970 1.00 96.25 87 ALA A CA 1
ATOM 643 C C . ALA A 1 87 ? -17.921 4.147 16.140 1.00 96.25 87 ALA A C 1
ATOM 645 O O . ALA A 1 87 ? -18.755 3.885 17.004 1.00 96.25 87 ALA A O 1
ATOM 646 N N . LEU A 1 88 ? -16.668 3.679 16.201 1.00 95.81 88 LEU A N 1
ATOM 647 C CA . LEU A 1 88 ? -16.198 2.862 17.323 1.00 95.81 88 LEU A CA 1
ATOM 648 C C . LEU A 1 88 ? -16.087 3.655 18.627 1.00 95.81 88 LEU A C 1
ATOM 650 O O . LEU A 1 88 ? -16.354 3.091 19.681 1.00 95.81 88 LEU A O 1
ATOM 654 N N . GLU A 1 89 ? -15.730 4.939 18.576 1.00 95.38 89 GLU A N 1
ATOM 655 C CA . GLU A 1 89 ? -15.719 5.808 19.759 1.00 95.38 89 GLU A CA 1
ATOM 656 C C . GLU A 1 89 ? -17.123 5.961 20.358 1.00 95.38 89 GLU A C 1
ATOM 658 O O . GLU A 1 89 ? -17.281 5.843 21.571 1.00 95.38 89 GLU A O 1
ATOM 663 N N . VAL A 1 90 ? -18.155 6.122 19.519 1.00 96.19 90 VAL A N 1
ATOM 664 C CA . VAL A 1 90 ? -19.558 6.146 19.969 1.00 96.19 90 VAL A CA 1
ATOM 665 C C . VAL A 1 90 ? -19.960 4.810 20.596 1.00 96.19 90 VAL A C 1
ATOM 667 O O . VAL A 1 90 ? -20.547 4.793 21.675 1.00 96.19 90 VAL A O 1
ATOM 670 N N . VAL A 1 91 ? -19.620 3.683 19.963 1.00 94.62 91 VAL A N 1
ATOM 671 C CA . VAL A 1 91 ? -19.922 2.351 20.518 1.00 94.62 91 VAL A CA 1
ATOM 672 C C . VAL A 1 91 ? -19.223 2.145 21.863 1.00 94.62 91 VAL A C 1
ATOM 674 O O . VAL A 1 91 ? -19.857 1.682 22.810 1.00 94.62 91 VAL A O 1
ATOM 677 N N . ALA A 1 92 ? -17.947 2.520 21.973 1.00 92.94 92 ALA A N 1
ATOM 678 C CA . ALA A 1 92 ? -17.184 2.414 23.212 1.00 92.94 92 ALA A CA 1
ATOM 679 C C . ALA A 1 92 ? -17.782 3.286 24.323 1.00 92.94 92 ALA A C 1
ATOM 681 O O . ALA A 1 92 ? -17.900 2.835 25.461 1.00 92.94 92 ALA A O 1
ATOM 682 N N . PHE A 1 93 ? -18.215 4.502 23.983 1.00 93.94 93 PHE A N 1
ATOM 683 C CA . PHE A 1 93 ? -18.907 5.394 24.908 1.00 93.94 93 PHE A CA 1
ATOM 684 C C . PHE A 1 93 ? -20.209 4.769 25.429 1.00 93.94 93 PHE A C 1
ATOM 686 O O . PHE A 1 93 ? -20.376 4.633 26.640 1.00 93.94 93 PHE A O 1
ATOM 693 N N . CYS A 1 94 ? -21.089 4.300 24.536 1.00 92.69 94 CYS A N 1
ATOM 694 C CA . CYS A 1 94 ? -22.345 3.656 24.928 1.00 92.69 94 CYS A CA 1
ATOM 695 C C . CYS A 1 94 ? -22.117 2.388 25.768 1.00 92.69 94 CYS A C 1
ATOM 697 O O . CYS A 1 94 ? -22.867 2.129 26.708 1.00 92.69 94 CYS A O 1
ATOM 699 N N . MET A 1 95 ? -21.079 1.601 25.464 1.00 90.12 95 MET A N 1
ATOM 700 C CA . MET A 1 95 ? -20.710 0.435 26.276 1.00 90.12 95 MET A CA 1
ATOM 701 C C . MET A 1 95 ? -20.286 0.838 27.690 1.00 90.12 95 MET A C 1
ATOM 703 O O . MET A 1 95 ? -20.714 0.201 28.652 1.00 90.12 95 MET A O 1
ATOM 707 N N . GLY A 1 96 ? -19.518 1.921 27.831 1.00 88.44 96 GLY A N 1
ATOM 708 C CA . GLY A 1 96 ? -19.146 2.478 29.132 1.00 88.44 96 GLY A CA 1
ATOM 709 C C . GLY A 1 96 ? -20.356 2.948 29.947 1.00 88.44 96 GLY A C 1
ATOM 710 O O . GLY A 1 96 ? -20.444 2.651 31.140 1.00 88.44 96 GLY A O 1
ATOM 711 N N . GLU A 1 97 ? -21.327 3.613 29.310 1.00 89.94 97 GLU A N 1
ATOM 712 C CA . GLU A 1 97 ? -22.574 4.023 29.972 1.00 89.94 97 GLU A CA 1
ATOM 713 C C . GLU A 1 97 ? -23.386 2.818 30.452 1.00 89.94 97 GLU A C 1
ATOM 715 O O . GLU A 1 97 ? -23.761 2.753 31.625 1.00 89.94 97 GLU A O 1
ATOM 720 N N . LEU A 1 98 ? -23.602 1.828 29.578 1.00 88.06 98 LEU A N 1
ATOM 721 C CA . LEU A 1 98 ? -24.306 0.595 29.934 1.00 88.06 98 LEU A CA 1
ATOM 722 C C . LEU A 1 98 ? -23.620 -0.112 31.105 1.00 88.06 98 LEU A C 1
ATOM 724 O O . LEU A 1 98 ? -24.297 -0.601 32.015 1.00 88.06 98 LEU A O 1
ATOM 728 N N . HIS A 1 99 ? -22.286 -0.160 31.097 1.00 85.19 99 HIS A N 1
ATOM 729 C CA . HIS A 1 99 ? -21.509 -0.789 32.158 1.00 85.19 99 HIS A CA 1
ATOM 730 C C . HIS A 1 99 ? -21.695 -0.067 33.496 1.00 85.19 99 HIS A C 1
ATOM 732 O O . HIS A 1 99 ? -21.960 -0.713 34.512 1.00 85.19 99 HIS A O 1
ATOM 738 N N . GLY A 1 100 ? -21.651 1.268 33.495 1.00 84.81 100 GLY A N 1
ATOM 739 C CA . GLY A 1 100 ? -21.938 2.081 34.678 1.00 84.81 100 GLY A CA 1
ATOM 740 C C . GLY A 1 100 ? -23.360 1.871 35.208 1.00 84.81 100 GLY A C 1
ATOM 741 O O . GLY A 1 100 ? -23.553 1.652 36.407 1.00 84.81 100 GLY A O 1
ATOM 742 N N . MET A 1 101 ? -24.361 1.845 34.322 1.00 83.62 101 MET A N 1
ATOM 743 C CA . MET A 1 101 ? -25.756 1.594 34.705 1.00 83.62 101 MET A CA 1
ATOM 744 C C . MET A 1 101 ? -25.928 0.217 35.361 1.00 83.62 101 MET A C 1
ATOM 746 O O . MET A 1 101 ? -26.615 0.106 36.379 1.00 83.62 101 MET A O 1
ATOM 750 N N . ALA A 1 102 ? -25.280 -0.821 34.820 1.00 80.06 102 ALA A N 1
ATOM 751 C CA . ALA A 1 102 ? -25.346 -2.185 35.348 1.00 80.06 102 ALA A CA 1
ATOM 752 C C . ALA A 1 102 ? -24.832 -2.299 36.793 1.00 80.06 102 ALA A C 1
ATOM 754 O O . ALA A 1 102 ? -25.332 -3.121 37.561 1.00 80.06 102 ALA A O 1
ATOM 755 N N . GLN A 1 103 ? -23.857 -1.470 37.176 1.00 77.75 103 GLN A N 1
ATOM 756 C CA . GLN A 1 103 ? -23.271 -1.480 38.517 1.00 77.75 103 GLN A CA 1
ATOM 757 C C . GLN A 1 103 ? -24.048 -0.627 39.529 1.00 77.75 103 GLN A C 1
ATOM 759 O O . GLN A 1 103 ? -24.121 -0.984 40.705 1.00 77.75 103 GLN A O 1
ATOM 764 N N . CYS A 1 104 ? -24.624 0.501 39.103 1.00 73.31 104 CYS A N 1
ATOM 765 C CA . CYS A 1 104 ? -25.170 1.502 40.025 1.00 73.31 104 CYS A CA 1
ATOM 766 C C . CYS A 1 104 ? -26.632 1.278 40.452 1.00 73.31 104 CYS A C 1
ATOM 768 O O . CYS A 1 104 ? -27.112 1.983 41.342 1.00 73.31 104 CYS A O 1
ATOM 770 N N . ALA A 1 105 ? -27.365 0.330 39.861 1.00 65.81 105 ALA A N 1
ATOM 771 C CA . ALA A 1 105 ? -28.816 0.254 40.036 1.00 65.81 105 ALA A CA 1
ATOM 772 C C . ALA A 1 105 ? -29.319 -1.085 40.622 1.00 65.81 105 ALA A C 1
ATOM 774 O O . ALA A 1 105 ? -29.548 -2.038 39.873 1.00 65.81 105 ALA A O 1
ATOM 775 N N . PRO A 1 106 ? -29.641 -1.164 41.933 1.00 63.94 106 PRO A N 1
ATOM 776 C CA . PRO A 1 106 ? -30.356 -2.316 42.498 1.00 63.94 106 PRO A CA 1
ATOM 777 C C . PRO A 1 106 ? -31.738 -2.554 41.855 1.00 63.94 106 PRO A C 1
ATOM 779 O O . PRO A 1 106 ? -32.243 -3.675 41.891 1.00 63.94 106 PRO A O 1
ATOM 782 N N . TRP A 1 107 ? -32.317 -1.534 41.211 1.00 65.31 107 TRP A N 1
ATOM 783 C CA . TRP A 1 107 ? -33.587 -1.588 40.479 1.00 65.31 107 TRP A CA 1
ATOM 784 C C . TRP A 1 107 ? -33.461 -2.045 39.015 1.00 65.31 107 TRP A C 1
ATOM 786 O O . TRP A 1 107 ? -34.486 -2.290 38.388 1.00 65.31 107 TRP A O 1
ATOM 796 N N . MET A 1 108 ? -32.247 -2.217 38.469 1.00 62.38 108 MET A N 1
ATOM 797 C CA . MET A 1 108 ? -32.044 -2.784 37.123 1.00 62.38 108 MET A CA 1
ATOM 798 C C . MET A 1 108 ? -31.884 -4.310 37.106 1.00 62.38 108 MET A C 1
ATOM 800 O O . MET A 1 108 ? -31.865 -4.913 36.034 1.00 62.38 108 MET A O 1
ATOM 804 N N . LYS A 1 109 ? -31.865 -4.967 38.274 1.00 60.09 109 LYS A N 1
ATOM 805 C CA . LYS A 1 109 ? -31.938 -6.437 38.382 1.00 60.09 109 LYS A CA 1
ATOM 806 C C . LYS A 1 109 ? -33.080 -7.091 37.572 1.00 60.09 109 LYS A C 1
ATOM 808 O O . LYS A 1 109 ? -32.837 -8.166 37.030 1.00 60.09 109 LYS A O 1
ATOM 813 N N . PRO A 1 110 ? -34.284 -6.494 37.422 1.00 60.84 110 PRO A N 1
ATOM 814 C CA . PRO A 1 110 ? -35.354 -7.062 36.596 1.00 60.84 110 PRO A CA 1
ATOM 815 C C . PRO A 1 110 ? -35.091 -6.960 35.084 1.00 60.84 110 PRO A C 1
ATOM 817 O O . PRO A 1 110 ? -35.690 -7.703 34.315 1.00 60.84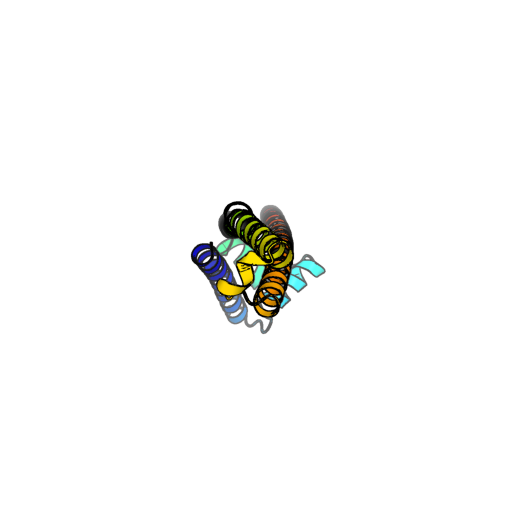 110 PRO A O 1
ATOM 820 N N . VAL A 1 111 ? -34.202 -6.059 34.644 1.00 66.94 111 VAL A N 1
ATOM 821 C CA . VAL A 1 111 ? -33.947 -5.760 33.219 1.00 66.94 111 VAL A CA 1
ATOM 822 C C . VAL A 1 111 ? -33.028 -6.809 32.562 1.00 66.94 111 VAL A C 1
ATOM 824 O O . VAL A 1 111 ? -32.763 -6.745 31.369 1.00 66.94 111 VAL A O 1
ATOM 827 N N . CYS A 1 112 ? -32.579 -7.831 33.303 1.00 64.19 112 CYS A N 1
ATOM 828 C CA . CYS A 1 112 ? -31.754 -8.936 32.791 1.00 64.19 112 CYS A CA 1
ATOM 829 C C . CYS A 1 112 ? -30.433 -8.500 32.122 1.00 64.19 112 CYS A C 1
ATOM 831 O O . CYS A 1 112 ? -29.885 -9.239 31.304 1.00 64.19 112 CYS A O 1
ATOM 833 N N . LEU A 1 113 ? -29.884 -7.329 32.474 1.00 69.88 113 LEU A N 1
ATOM 834 C CA . LEU A 1 113 ? -28.559 -6.918 32.006 1.00 69.88 113 LEU A CA 1
ATOM 835 C C . LEU A 1 113 ? -27.495 -7.820 32.656 1.00 69.88 113 LEU A C 1
ATOM 837 O O . LEU A 1 113 ? -27.225 -7.726 33.854 1.00 69.88 113 LEU A O 1
ATOM 841 N N . GLN A 1 114 ? -26.912 -8.728 31.875 1.00 77.00 114 GLN A N 1
ATOM 842 C CA . GLN A 1 114 ? -25.873 -9.640 32.351 1.00 77.00 114 GLN A CA 1
ATOM 843 C C . GLN A 1 114 ? -24.530 -8.906 32.423 1.00 77.00 114 GLN A C 1
ATOM 845 O O . GLN A 1 114 ? -23.917 -8.617 31.395 1.00 77.00 114 GLN A O 1
ATOM 850 N N . ALA A 1 115 ? -24.066 -8.615 33.640 1.00 77.56 115 ALA A N 1
ATOM 851 C CA . ALA A 1 115 ? -22.823 -7.876 33.873 1.00 77.56 115 ALA A CA 1
ATOM 852 C C . ALA A 1 115 ? -21.595 -8.536 33.212 1.00 77.56 115 ALA A C 1
ATOM 854 O O . ALA A 1 115 ? -20.747 -7.838 32.658 1.00 77.56 115 ALA A O 1
ATOM 855 N N . ASP A 1 116 ? -21.532 -9.871 33.202 1.00 82.50 116 ASP A N 1
ATOM 856 C CA . ASP A 1 116 ? -20.431 -10.618 32.581 1.00 82.50 116 ASP A CA 1
ATOM 857 C C . ASP A 1 116 ? -20.432 -10.496 31.052 1.00 82.50 116 ASP A C 1
ATOM 859 O O . ASP A 1 116 ? -19.382 -10.279 30.446 1.00 82.50 116 ASP A O 1
ATOM 863 N N . ALA A 1 117 ? -21.611 -10.563 30.423 1.00 84.62 117 ALA A N 1
ATOM 864 C CA . ALA A 1 117 ? -21.751 -10.384 28.979 1.00 84.62 117 ALA A CA 1
ATOM 865 C C . ALA A 1 117 ? -21.374 -8.957 28.553 1.00 84.62 117 ALA A C 1
ATOM 867 O O . ALA A 1 117 ? -20.725 -8.760 27.527 1.00 84.62 117 ALA A O 1
ATOM 868 N N . LEU A 1 118 ? -21.730 -7.964 29.370 1.00 87.25 118 LEU A N 1
ATOM 869 C CA . LEU A 1 118 ? -21.399 -6.567 29.119 1.00 87.25 118 LEU A CA 1
ATOM 870 C C . LEU A 1 118 ? -19.900 -6.294 29.260 1.00 87.25 118 LEU A C 1
ATOM 872 O O . LEU A 1 118 ? -19.319 -5.624 28.415 1.00 87.25 118 LEU A O 1
ATOM 876 N N . LYS A 1 119 ? -19.257 -6.873 30.277 1.00 86.75 119 LYS A N 1
ATOM 877 C CA . LYS A 1 119 ? -17.803 -6.803 30.450 1.00 86.75 119 LYS A CA 1
ATOM 878 C C . LYS A 1 119 ? -17.057 -7.461 29.284 1.00 86.75 119 LYS A C 1
ATOM 880 O O . LYS A 1 119 ? -16.061 -6.919 28.814 1.00 86.75 119 LYS A O 1
ATOM 885 N N . ALA A 1 120 ? -17.543 -8.603 28.792 1.00 90.50 120 ALA A N 1
ATOM 886 C CA . ALA A 1 120 ? -16.977 -9.250 27.609 1.00 90.50 120 ALA A CA 1
ATOM 887 C C . ALA A 1 120 ? -17.138 -8.375 26.351 1.00 90.50 120 ALA A C 1
ATOM 889 O O . ALA A 1 120 ? -16.181 -8.186 25.604 1.00 90.50 120 ALA A O 1
ATOM 890 N N . ALA A 1 121 ? -18.318 -7.781 26.144 1.00 90.75 121 ALA A N 1
ATOM 891 C CA . ALA A 1 121 ? -18.566 -6.871 25.026 1.00 90.75 121 ALA A CA 1
ATOM 892 C C . ALA A 1 121 ? -17.684 -5.610 25.084 1.00 90.75 121 ALA A C 1
ATOM 894 O O . ALA A 1 121 ? -17.158 -5.170 24.061 1.00 90.75 121 ALA A O 1
ATOM 895 N N . GLU A 1 122 ? -17.472 -5.054 26.277 1.00 90.12 122 GLU A N 1
ATOM 896 C CA . GLU A 1 122 ? -16.584 -3.913 26.502 1.00 90.12 122 GLU A CA 1
ATOM 897 C C . GLU A 1 122 ? -15.127 -4.252 26.137 1.00 90.12 122 GLU A C 1
ATOM 899 O O . GLU A 1 122 ? -14.465 -3.490 25.428 1.00 90.12 122 GLU A O 1
ATOM 904 N N . GLN A 1 123 ? -14.639 -5.429 26.546 1.00 92.19 123 GLN A N 1
ATOM 905 C CA . GLN A 1 123 ? -13.303 -5.916 26.186 1.00 92.19 123 GLN A CA 1
ATOM 906 C C . GLN A 1 123 ? -13.138 -6.088 24.671 1.00 92.19 123 GLN A C 1
ATOM 908 O O . GLN A 1 123 ? -12.133 -5.644 24.110 1.00 92.19 123 GLN A O 1
ATOM 913 N N . GLU A 1 124 ? -14.126 -6.675 23.993 1.00 94.00 124 GLU A N 1
ATOM 914 C CA . GLU A 1 124 ? -14.114 -6.811 22.531 1.00 94.00 124 GLU A CA 1
ATOM 915 C C . GLU A 1 124 ? -14.147 -5.447 21.825 1.00 94.00 124 GLU A C 1
ATOM 917 O O . GLU A 1 124 ? -13.466 -5.250 20.811 1.00 94.00 124 GLU A O 1
ATOM 922 N N . CYS A 1 125 ? -14.866 -4.466 22.378 1.00 94.19 125 CYS A N 1
ATOM 923 C CA . CYS A 1 125 ? -14.871 -3.098 21.866 1.00 94.19 125 CYS A CA 1
ATOM 924 C C . CYS A 1 125 ? -13.478 -2.458 21.969 1.00 94.19 125 CYS A C 1
ATOM 926 O O . CYS A 1 125 ? -12.954 -1.947 20.974 1.00 94.19 125 CYS A O 1
ATOM 928 N N . MET A 1 126 ? -12.829 -2.552 23.135 1.00 93.06 126 MET A N 1
ATOM 929 C CA . MET A 1 126 ? -11.462 -2.053 23.333 1.00 93.06 126 MET A CA 1
ATOM 930 C C . MET A 1 126 ? -10.458 -2.740 22.398 1.00 93.06 126 MET A C 1
ATOM 932 O O . MET A 1 126 ? -9.625 -2.076 21.773 1.00 93.06 126 MET A O 1
ATOM 936 N N . LEU A 1 127 ? -10.553 -4.065 22.250 1.00 96.56 127 LEU A N 1
ATOM 937 C CA . LEU A 1 127 ? -9.703 -4.832 21.341 1.00 96.56 127 LEU A CA 1
ATOM 938 C C . LEU A 1 127 ? -9.898 -4.390 19.887 1.00 96.56 127 LEU A C 1
ATOM 940 O O . LEU A 1 127 ? -8.930 -4.242 19.137 1.00 96.56 127 LEU A O 1
ATOM 944 N N . THR A 1 128 ? -11.142 -4.136 19.488 1.00 95.62 128 THR A N 1
ATOM 945 C CA . THR A 1 128 ? -11.475 -3.654 18.145 1.00 95.62 128 THR A CA 1
ATOM 946 C C . THR A 1 128 ? -10.915 -2.253 17.898 1.00 95.62 128 THR A C 1
ATOM 948 O O . THR A 1 128 ? -10.336 -2.011 16.837 1.00 95.62 128 THR A O 1
ATOM 951 N N . MET A 1 129 ? -10.979 -1.348 18.881 1.00 95.19 129 MET A N 1
ATOM 952 C CA . MET A 1 129 ? -10.328 -0.034 18.791 1.00 95.19 129 MET A CA 1
ATOM 953 C C . MET A 1 129 ? -8.806 -0.157 18.644 1.00 95.19 129 MET A C 1
ATOM 955 O O . MET A 1 129 ? -8.208 0.538 17.818 1.00 95.19 129 MET A O 1
ATOM 959 N N . LEU A 1 130 ? -8.165 -1.064 19.389 1.00 96.75 130 LEU A N 1
ATOM 960 C CA . LEU A 1 130 ? -6.726 -1.308 19.264 1.00 96.75 130 LEU A CA 1
ATOM 961 C C . LEU A 1 130 ? -6.363 -1.829 17.866 1.00 96.75 130 LEU A C 1
ATOM 963 O O . LEU A 1 130 ? -5.434 -1.315 17.238 1.00 96.75 130 LEU A O 1
ATOM 967 N N . ARG A 1 131 ? -7.129 -2.798 17.350 1.00 97.00 131 ARG A N 1
ATOM 968 C CA . ARG A 1 131 ? -6.974 -3.319 15.983 1.00 97.00 131 ARG A CA 1
ATOM 969 C C . ARG A 1 131 ? -7.144 -2.216 14.943 1.00 97.00 131 ARG A C 1
ATOM 971 O O . ARG A 1 131 ? -6.340 -2.136 14.019 1.00 97.00 131 ARG A O 1
ATOM 978 N N . LEU A 1 132 ? -8.117 -1.319 15.114 1.00 96.88 132 LEU A N 1
ATOM 979 C CA . LEU A 1 132 ? -8.278 -0.164 14.232 1.00 96.88 132 LEU A CA 1
ATOM 980 C C . LEU A 1 132 ? -7.014 0.708 14.213 1.00 96.88 132 LEU A C 1
ATOM 982 O O . LEU A 1 132 ? -6.520 1.047 13.138 1.00 96.88 132 LEU A O 1
ATOM 986 N N . LYS A 1 133 ? -6.460 1.049 15.384 1.00 95.81 133 LYS A N 1
ATOM 987 C CA . LYS A 1 133 ? -5.222 1.843 15.467 1.00 95.81 133 LYS A CA 1
ATOM 988 C C . LYS A 1 133 ? -4.038 1.122 14.818 1.00 95.81 133 LYS A C 1
ATOM 990 O O . LYS A 1 133 ? -3.221 1.768 14.164 1.00 95.81 133 LYS A O 1
ATOM 995 N N . GLN A 1 134 ? -3.947 -0.199 14.961 1.00 96.75 134 GLN A N 1
ATOM 996 C CA . GLN A 1 134 ? -2.924 -1.000 14.288 1.00 96.75 134 GLN A CA 1
ATOM 997 C C . GLN A 1 134 ? -3.069 -0.925 12.764 1.00 96.75 134 GLN A C 1
ATOM 999 O O . GLN A 1 134 ? -2.098 -0.612 12.081 1.00 96.75 134 GLN A O 1
ATOM 1004 N N . VAL A 1 135 ? -4.280 -1.125 12.235 1.00 96.44 135 VAL A N 1
ATOM 1005 C CA . VAL A 1 135 ? -4.551 -1.031 10.792 1.00 96.44 135 VAL A CA 1
ATOM 1006 C C . VAL A 1 135 ? -4.246 0.372 10.261 1.00 96.44 135 VAL A C 1
ATOM 1008 O O . VAL A 1 135 ? -3.649 0.504 9.197 1.00 96.44 135 VAL A O 1
ATOM 1011 N N . GLN A 1 136 ? -4.573 1.434 11.004 1.00 95.62 136 GLN A N 1
ATOM 1012 C CA . GLN A 1 136 ? -4.215 2.805 10.619 1.00 95.62 136 GLN A CA 1
ATOM 1013 C C . GLN A 1 136 ? -2.696 2.990 10.472 1.00 95.62 136 GLN A C 1
ATOM 1015 O O . GLN A 1 136 ? -2.247 3.596 9.499 1.00 95.62 136 GLN A O 1
ATOM 1020 N N . ARG A 1 137 ? -1.899 2.450 11.405 1.00 96.44 137 ARG A N 1
ATOM 1021 C CA . ARG A 1 137 ? -0.428 2.501 11.337 1.00 96.44 137 ARG A CA 1
ATOM 1022 C C . ARG A 1 137 ? 0.116 1.694 10.161 1.00 96.44 137 ARG A C 1
ATOM 1024 O O . ARG A 1 137 ? 0.979 2.194 9.445 1.00 96.44 137 ARG A O 1
ATOM 1031 N N . GLU A 1 138 ? -0.412 0.493 9.948 1.00 96.56 138 GLU A N 1
ATOM 1032 C CA . GLU A 1 138 ? -0.051 -0.395 8.837 1.00 96.56 138 GLU A CA 1
ATOM 1033 C C . GLU A 1 138 ? -0.292 0.290 7.482 1.00 96.56 138 GLU A C 1
ATOM 1035 O O . GLU A 1 138 ? 0.607 0.355 6.646 1.00 96.56 138 GLU A O 1
ATOM 1040 N N . VAL A 1 139 ? -1.475 0.884 7.285 1.00 95.56 139 VAL A N 1
ATOM 1041 C CA . VAL A 1 139 ? -1.827 1.608 6.052 1.00 95.56 139 VAL A CA 1
ATOM 1042 C C . VAL A 1 139 ? -0.886 2.791 5.817 1.00 95.56 139 VAL A C 1
ATOM 1044 O O . VAL A 1 139 ? -0.414 2.985 4.696 1.00 95.56 139 VAL A O 1
ATOM 1047 N N . SER A 1 140 ? -0.560 3.558 6.861 1.00 95.75 140 SER A N 1
ATOM 1048 C CA . SER A 1 140 ? 0.399 4.665 6.758 1.00 95.75 140 SER A CA 1
ATOM 1049 C C . SER A 1 140 ? 1.809 4.184 6.402 1.00 95.75 140 SER A C 1
ATOM 1051 O O . SER A 1 140 ? 2.459 4.781 5.541 1.00 95.75 140 SER A O 1
ATOM 1053 N N . ALA A 1 141 ? 2.273 3.093 7.018 1.00 96.88 141 ALA A N 1
ATOM 1054 C CA . ALA A 1 141 ? 3.583 2.508 6.745 1.00 96.88 141 ALA A CA 1
ATOM 1055 C C . ALA A 1 141 ? 3.676 1.975 5.307 1.00 96.88 141 ALA A C 1
ATOM 1057 O O . ALA A 1 141 ? 4.624 2.298 4.589 1.00 96.88 141 ALA A O 1
ATOM 1058 N N . GLN A 1 142 ? 2.662 1.237 4.846 1.00 94.56 142 GLN A N 1
ATOM 1059 C CA . GLN A 1 142 ? 2.592 0.766 3.461 1.00 94.56 142 GLN A CA 1
ATOM 1060 C C . GLN A 1 142 ? 2.522 1.937 2.475 1.00 94.56 142 GLN A C 1
ATOM 1062 O O . GLN A 1 142 ? 3.232 1.943 1.470 1.00 94.56 142 GLN A O 1
ATOM 1067 N N . GLY A 1 143 ? 1.734 2.970 2.783 1.00 96.25 143 GLY A N 1
ATOM 1068 C CA . GLY A 1 143 ? 1.678 4.199 1.994 1.00 96.25 143 GLY A CA 1
ATOM 1069 C C . GLY A 1 143 ? 3.041 4.868 1.834 1.00 96.25 143 GLY A C 1
ATOM 1070 O O . GLY A 1 143 ? 3.425 5.241 0.725 1.00 96.25 143 GLY A O 1
ATOM 1071 N N . ALA A 1 144 ? 3.799 4.988 2.925 1.00 97.25 144 ALA A N 1
ATOM 1072 C CA . ALA A 1 144 ? 5.157 5.521 2.892 1.00 97.25 144 ALA A CA 1
ATOM 1073 C C . ALA A 1 144 ? 6.101 4.643 2.053 1.00 97.25 144 ALA A C 1
ATOM 1075 O O . ALA A 1 144 ? 6.850 5.173 1.233 1.00 97.25 144 ALA A O 1
ATOM 1076 N N . ALA A 1 145 ? 6.026 3.315 2.188 1.00 97.06 145 ALA A N 1
ATOM 1077 C CA . ALA A 1 145 ? 6.840 2.388 1.405 1.00 97.06 145 ALA A CA 1
ATOM 1078 C C . ALA A 1 145 ? 6.588 2.530 -0.107 1.00 97.06 145 ALA A C 1
ATOM 1080 O O . ALA A 1 145 ? 7.539 2.660 -0.880 1.00 97.06 145 ALA A O 1
ATOM 1081 N N . TYR A 1 146 ? 5.321 2.594 -0.535 1.00 96.81 146 TYR A N 1
ATOM 1082 C CA . TYR A 1 146 ? 4.980 2.804 -1.946 1.00 96.81 146 TYR A CA 1
ATOM 1083 C C . TYR A 1 146 ? 5.450 4.162 -2.466 1.00 96.81 146 TYR A C 1
ATOM 1085 O O . TYR A 1 146 ? 5.998 4.229 -3.565 1.00 96.81 146 TYR A O 1
ATOM 1093 N N . ARG A 1 147 ? 5.279 5.241 -1.692 1.00 97.31 147 ARG A N 1
ATOM 1094 C CA . ARG A 1 147 ? 5.782 6.571 -2.075 1.00 97.31 147 ARG A CA 1
ATOM 1095 C C . ARG A 1 147 ? 7.289 6.546 -2.294 1.00 97.31 147 ARG A C 1
ATOM 1097 O O . ARG A 1 147 ? 7.747 6.990 -3.342 1.00 97.31 147 ARG A O 1
ATOM 1104 N N . SER A 1 148 ? 8.039 5.976 -1.355 1.00 97.75 148 SER A N 1
ATOM 1105 C CA . SER A 1 148 ? 9.493 5.838 -1.466 1.00 97.75 148 SER A CA 1
ATOM 1106 C C . SER A 1 148 ? 9.894 5.023 -2.695 1.00 97.75 148 SER A C 1
ATOM 1108 O O . SER A 1 148 ? 10.753 5.455 -3.461 1.00 97.75 148 SER A O 1
ATOM 1110 N N . PHE A 1 149 ? 9.225 3.892 -2.935 1.00 97.12 149 PHE A N 1
ATOM 1111 C CA . PHE A 1 149 ? 9.464 3.057 -4.109 1.00 97.12 149 PHE A CA 1
ATOM 1112 C C . PHE A 1 149 ? 9.218 3.812 -5.424 1.00 97.12 149 PHE A C 1
ATOM 1114 O O . PHE A 1 149 ? 10.080 3.822 -6.299 1.00 97.12 149 PHE A O 1
ATOM 1121 N N . PHE A 1 150 ? 8.073 4.484 -5.571 1.00 97.19 150 PHE A N 1
ATOM 1122 C CA . PHE A 1 150 ? 7.752 5.206 -6.804 1.00 97.19 150 PHE A CA 1
ATOM 1123 C C . PHE A 1 150 ? 8.618 6.450 -7.012 1.00 97.19 150 PHE A C 1
ATOM 1125 O O . PHE A 1 150 ? 8.943 6.765 -8.156 1.00 97.19 150 PHE A O 1
ATOM 1132 N N . LEU A 1 151 ? 9.017 7.143 -5.941 1.00 97.38 151 LEU A N 1
ATOM 1133 C CA . LEU A 1 151 ? 9.963 8.258 -6.026 1.00 97.38 151 LEU A CA 1
ATOM 1134 C C . LEU A 1 151 ? 11.334 7.786 -6.506 1.00 97.38 151 LEU A C 1
ATOM 1136 O O . LEU A 1 151 ? 11.907 8.399 -7.407 1.00 97.38 151 LEU A O 1
ATOM 1140 N N . TRP A 1 152 ? 11.834 6.685 -5.940 1.00 97.31 152 TRP A N 1
ATOM 1141 C CA . TRP A 1 152 ? 13.062 6.053 -6.408 1.00 97.31 152 TRP A CA 1
ATOM 1142 C C . TRP A 1 152 ? 12.948 5.668 -7.884 1.00 97.31 152 TRP A C 1
ATOM 1144 O O . TRP A 1 152 ? 13.770 6.093 -8.690 1.00 97.31 152 TRP A O 1
ATOM 1154 N N . LEU A 1 153 ? 11.888 4.949 -8.260 1.00 95.75 153 LEU A N 1
ATOM 1155 C CA . LEU A 1 153 ? 11.695 4.474 -9.627 1.00 95.75 153 LEU A CA 1
ATOM 1156 C C . LEU A 1 153 ? 11.624 5.627 -10.636 1.00 95.75 153 LEU A C 1
ATOM 1158 O O . LEU A 1 153 ? 12.252 5.572 -11.690 1.00 95.75 153 LEU A O 1
ATOM 1162 N N . LEU A 1 154 ? 10.893 6.693 -10.299 1.00 95.75 154 LEU A N 1
ATOM 1163 C CA . LEU A 1 154 ? 10.777 7.884 -11.136 1.00 95.75 154 LEU A CA 1
ATOM 1164 C C . LEU A 1 154 ? 12.132 8.574 -11.318 1.00 95.75 154 LEU A C 1
ATOM 1166 O O . LEU A 1 154 ? 12.483 8.943 -12.437 1.00 95.75 154 LEU A O 1
ATOM 1170 N N . ARG A 1 155 ? 12.905 8.723 -10.236 1.00 95.06 155 ARG A N 1
ATOM 1171 C CA . ARG A 1 155 ? 14.250 9.303 -10.296 1.00 95.06 155 ARG A CA 1
ATOM 1172 C C . ARG A 1 155 ? 15.172 8.463 -11.176 1.00 95.06 155 ARG A C 1
ATOM 1174 O O . ARG A 1 155 ? 15.878 9.027 -12.004 1.00 95.06 155 ARG A O 1
ATOM 1181 N N . THR A 1 156 ? 15.125 7.142 -11.040 1.00 94.00 156 THR A N 1
ATOM 1182 C CA . THR A 1 156 ? 15.917 6.228 -11.867 1.00 94.00 156 THR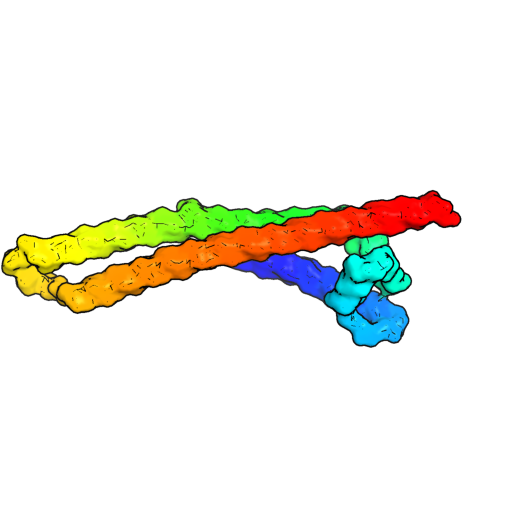 A CA 1
ATOM 1183 C C . THR A 1 156 ? 15.539 6.335 -13.343 1.00 94.00 156 THR A C 1
ATOM 1185 O O . THR A 1 156 ? 16.420 6.461 -14.182 1.00 94.00 156 THR A O 1
ATOM 1188 N N . ILE A 1 157 ? 14.246 6.388 -13.682 1.00 93.81 157 ILE A N 1
ATOM 1189 C CA . ILE A 1 157 ? 13.794 6.582 -15.073 1.00 93.81 157 ILE A CA 1
ATOM 1190 C C . ILE A 1 157 ? 14.322 7.899 -15.656 1.00 93.81 157 ILE A C 1
ATOM 1192 O O . ILE A 1 157 ? 14.784 7.922 -16.795 1.00 93.81 157 ILE A O 1
ATOM 1196 N N . LEU A 1 158 ? 14.272 8.990 -14.888 1.00 92.50 158 LEU A N 1
ATOM 1197 C CA . LEU A 1 158 ? 14.773 10.292 -15.335 1.00 92.50 158 LEU A CA 1
ATOM 1198 C C . LEU A 1 158 ? 16.286 10.271 -15.592 1.00 92.50 158 LEU A C 1
ATOM 1200 O O . LEU A 1 158 ? 16.731 10.809 -16.603 1.00 92.50 158 LEU A O 1
ATOM 1204 N N . LEU A 1 159 ? 17.060 9.624 -14.716 1.00 91.31 159 LEU A N 1
ATOM 1205 C CA . LEU A 1 159 ? 18.508 9.468 -14.886 1.00 91.31 159 LEU A CA 1
ATOM 1206 C C . LEU A 1 159 ? 18.844 8.641 -16.132 1.00 91.31 159 LEU A C 1
ATOM 1208 O O . LEU A 1 159 ? 19.627 9.085 -16.964 1.00 91.31 159 LEU A O 1
ATOM 1212 N N . LEU A 1 160 ? 18.184 7.496 -16.312 1.00 88.00 160 LEU A N 1
ATOM 1213 C CA . LEU A 1 160 ? 18.402 6.624 -17.470 1.00 88.00 160 LEU A CA 1
ATOM 1214 C C . LEU A 1 160 ? 18.042 7.309 -18.795 1.00 88.00 160 LEU A C 1
ATOM 1216 O O . LEU A 1 160 ? 18.703 7.101 -19.811 1.00 88.00 160 LEU A O 1
ATOM 1220 N N . ASN A 1 161 ? 16.997 8.139 -18.798 1.00 85.81 161 ASN A N 1
ATOM 1221 C CA . ASN A 1 161 ? 16.635 8.923 -19.976 1.00 85.81 161 ASN A CA 1
ATOM 1222 C C . ASN A 1 161 ? 17.663 10.022 -20.271 1.00 85.81 161 ASN A C 1
ATOM 1224 O O . ASN A 1 161 ? 17.922 10.297 -21.438 1.00 85.81 161 ASN A O 1
ATOM 1228 N N . TYR A 1 162 ? 18.252 10.635 -19.243 1.00 84.06 162 TYR A N 1
ATOM 1229 C CA . TYR A 1 162 ? 19.311 11.626 -19.420 1.00 84.06 162 TYR A CA 1
ATOM 1230 C C . TYR A 1 162 ? 20.592 10.998 -19.985 1.00 84.06 162 TYR A C 1
ATOM 1232 O O . TYR A 1 162 ? 21.169 11.536 -20.924 1.00 84.06 162 TYR A O 1
ATOM 1240 N N . GLU A 1 163 ? 20.997 9.827 -19.488 1.00 76.75 163 GLU A N 1
ATOM 1241 C CA . GLU A 1 163 ? 22.162 9.100 -20.014 1.00 76.75 163 GLU A CA 1
ATOM 1242 C C . GLU A 1 163 ? 21.976 8.671 -21.474 1.00 76.75 163 GLU A C 1
ATOM 1244 O O . GLU A 1 163 ? 22.904 8.798 -22.270 1.00 76.75 163 GLU A O 1
ATOM 1249 N N . LYS A 1 164 ? 20.761 8.258 -21.861 1.00 69.19 164 LYS A N 1
ATOM 1250 C CA . LYS A 1 164 ? 20.423 7.973 -23.266 1.00 69.19 164 LYS A CA 1
ATOM 1251 C C . LYS A 1 164 ? 20.545 9.181 -24.195 1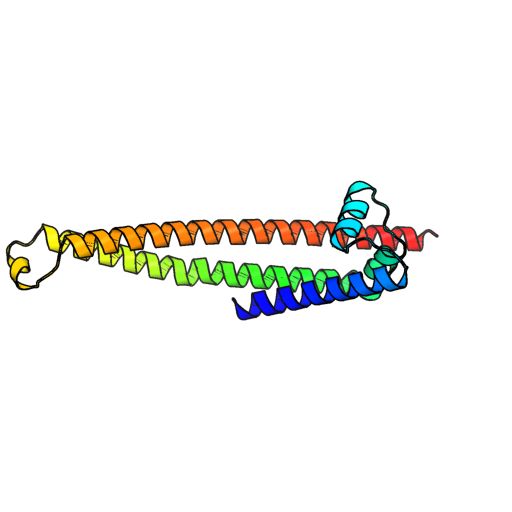.00 69.19 164 LYS A C 1
ATOM 1253 O O . LYS A 1 164 ? 20.731 8.981 -25.384 1.00 69.19 164 LYS A O 1
ATOM 1258 N N . LEU A 1 165 ? 20.376 10.405 -23.692 1.00 65.44 165 LEU A N 1
ATOM 1259 C CA . LEU A 1 165 ? 20.482 11.627 -24.502 1.00 65.44 165 LEU A CA 1
ATOM 1260 C C . LEU A 1 165 ? 21.936 12.079 -24.708 1.00 65.44 165 LEU A C 1
ATOM 1262 O O . LEU A 1 165 ? 22.183 12.942 -25.546 1.00 65.44 165 LEU A O 1
ATOM 1266 N N . LEU A 1 166 ? 22.878 11.541 -23.928 1.00 58.62 166 LEU A N 1
ATOM 1267 C CA . LEU A 1 166 ? 24.307 11.855 -24.011 1.00 58.62 166 LEU A CA 1
ATOM 1268 C C . LEU A 1 166 ? 25.104 10.861 -24.875 1.00 58.62 166 LEU A C 1
ATOM 1270 O O . LEU A 1 166 ? 26.280 11.115 -25.138 1.00 58.62 166 LEU A O 1
ATOM 1274 N N . GLN A 1 167 ? 24.486 9.750 -25.284 1.00 51.31 167 GLN A N 1
ATOM 1275 C CA . GLN A 1 167 ? 25.039 8.736 -26.191 1.00 51.31 167 GLN A CA 1
ATOM 1276 C C . GLN A 1 167 ? 24.511 8.935 -27.611 1.00 51.31 167 GLN A C 1
ATOM 1278 O O . GLN A 1 167 ? 25.308 8.722 -28.550 1.00 51.31 167 GLN A O 1
#

Radius of gyration: 25.39 Å; chains: 1; bounding box: 60×28×69 Å

InterPro domains:
  IPR024789 Anaphase-promoting complex subunit 4 [PTHR13260] (1-163)
  IPR024790 Anaphase-promoting complex subunit 4, long domain [PF12896] (2-161)

pLDDT: mean 90.06, std 9.14, range [51.31, 97.75]

Sequence (167 aa):
AQQQWGAAMARVSEKWRVLAGVLQDHALTSSPQQELMNLLASGMPSAALLHFLSSTLGEAGTKKLAKSVDSSVNAVHELLLNHLAPALEVVAFCMGELHGMAQCAPWMKPVCLQADALKAAEQECMLTMLRLKQVQREVSAQGAAYRSFFLWLLRTILLLNYEKLLQ

Secondary structure (DSSP, 8-state):
-HHHHHHHHHHHHHHHHHHHHHHHHTT----HHHHHHHHHHHS---HHHHHIIIIIIHHHHHHHHHHHHHHHHHHHHHHIIIIIHHHHHHHHHHHHHHHHHHHH-GGGGGGT--HHHHHHHHHHHHHHHHHHHHHHHHHHHHHHHHHHHHHHHHHHHHHHHHHHHH-

Foldseek 3Di:
DVVLQVVLVVLVVVLQVVLQVLCVVVVHPDHPVVQVVCCVVVVDHDPSVLCSLPPVCDLVNLVVSLVSNLVVLVVVLCCLPVPVLVVLVVVLVVLVVLLVVVPPDPPCVVVPPDNVVSVVVNVVSVVVNVVSVVVSVVSVVVSVVSNVVSVVSSVSSVVSVVVVVVD

Organism: NCBI:txid63592